Protein AF-A0A376U7D4-F1 (afdb_monomer_lite)

InterPro domains:
  IPR021236 Uncharacterised protein family YfdX [PF10938] (55-135)

Sequence (136 aa):
MKRLIMATMVTAILASSTVWAADNAPVAAQQQTQQVQQTQKTAAAERISEQGLYAMRDVQVARLALFHGDPEKAKELTNEASALLSDDSTEWAKFAKPGKKTNLNDDQYIVINASVGISESYVATPEKEAAIKNCQ

pLDDT: mean 78.16, std 23.35, range [35.97, 98.69]

Radius of gyration: 30.26 Å; chains: 1; bounding box: 66×38×88 Å

Secondary structure (DSSP, 8-state):
--------------------------THHHHHHHHHHHHHHHHHHTTS-HHHHHHHHHHHHHHHHHHTT-HHHHHHHHHHHHHHHT-TTS-GGGGB-TT---SSTT---B---------------HHHHHHHHHH-

Organism: Escherichia coli (NCBI:txid562)

Foldseek 3Di:
DDDDDDDDDDDDDDDDDDPPDDDPDDPPVVVVVVVVVVVVVVLVVQLAAQLQVQLVVLCVVLVVCVVVVNNVSSVVSNVSSVCSVPPPVDPQVSQFDPPDDDPDPPDTDGHHDDDDDDDDPPDDDPVVVVVVVVVD

Structure (mmCIF, N/CA/C/O backbone):
data_AF-A0A376U7D4-F1
#
_entry.id   AF-A0A376U7D4-F1
#
loop_
_atom_site.group_PDB
_atom_site.id
_atom_site.type_symbol
_atom_site.label_atom_id
_atom_site.label_alt_id
_atom_site.label_comp_id
_atom_site.label_asym_id
_atom_site.label_entity_id
_atom_site.label_seq_id
_atom_site.pdbx_PDB_ins_code
_atom_site.Cartn_x
_atom_site.Cartn_y
_atom_site.Cartn_z
_atom_site.occupancy
_atom_site.B_iso_or_equiv
_atom_site.auth_seq_id
_atom_site.auth_comp_id
_atom_site.auth_asym_id
_atom_site.auth_atom_id
_atom_site.pdbx_PDB_model_num
ATOM 1 N N . MET A 1 1 ? 44.598 -23.104 66.226 1.00 38.03 1 MET A N 1
ATOM 2 C CA . MET A 1 1 ? 45.217 -21.864 66.744 1.00 38.03 1 MET A CA 1
ATOM 3 C C . MET A 1 1 ? 44.238 -20.712 66.539 1.00 38.03 1 MET A C 1
ATOM 5 O O . MET A 1 1 ? 43.745 -20.600 65.432 1.00 38.03 1 MET A O 1
ATOM 9 N N . LYS A 1 2 ? 43.949 -19.958 67.620 1.00 35.97 2 LYS A N 1
ATOM 10 C CA . LYS A 1 2 ? 43.594 -18.514 67.733 1.00 35.97 2 LYS A CA 1
ATOM 11 C C . LYS A 1 2 ? 42.625 -17.911 66.674 1.00 35.97 2 LYS A C 1
ATOM 13 O O . LYS A 1 2 ? 42.990 -17.848 65.515 1.00 35.97 2 LYS A O 1
ATOM 18 N N . ARG A 1 3 ? 41.377 -17.545 67.054 1.00 37.25 3 ARG A N 1
ATOM 19 C CA . ARG A 1 3 ? 40.901 -16.199 67.541 1.00 37.25 3 ARG A CA 1
ATOM 20 C C . ARG A 1 3 ? 40.783 -15.172 66.382 1.00 37.25 3 ARG A C 1
ATOM 22 O O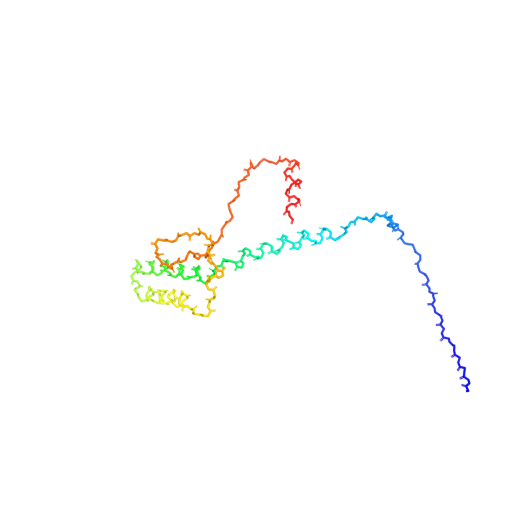 . ARG A 1 3 ? 41.690 -15.163 65.575 1.00 37.25 3 ARG A O 1
ATOM 29 N N . LEU A 1 4 ? 39.820 -14.256 66.189 1.00 38.53 4 LEU A N 1
ATOM 30 C CA . LEU A 1 4 ? 38.733 -13.548 66.914 1.00 38.53 4 LEU A CA 1
ATOM 31 C C . LEU A 1 4 ? 37.931 -12.778 65.810 1.00 38.53 4 LEU A C 1
ATOM 33 O O . LEU A 1 4 ? 38.554 -12.341 64.850 1.00 38.53 4 LEU A O 1
ATOM 37 N N . ILE A 1 5 ? 36.590 -12.780 65.751 1.00 53.31 5 ILE A N 1
ATOM 38 C CA . ILE A 1 5 ? 35.623 -11.718 66.165 1.00 53.31 5 ILE A CA 1
ATOM 39 C C . ILE A 1 5 ? 36.054 -10.252 65.921 1.00 53.31 5 ILE A C 1
ATOM 41 O O . ILE A 1 5 ? 37.094 -9.867 66.445 1.00 53.31 5 ILE A O 1
ATOM 45 N N . MET A 1 6 ? 35.184 -9.455 65.258 1.00 38.88 6 MET A N 1
ATOM 46 C CA . MET A 1 6 ? 34.861 -8.002 65.430 1.00 38.88 6 MET A CA 1
ATOM 47 C C . MET A 1 6 ? 34.478 -7.383 64.058 1.00 38.88 6 MET A C 1
ATOM 49 O O . MET A 1 6 ? 35.130 -7.692 63.074 1.00 38.88 6 MET A O 1
ATOM 53 N N . ALA A 1 7 ? 33.481 -6.515 63.856 1.00 44.22 7 ALA A N 1
ATOM 54 C CA . ALA A 1 7 ? 32.596 -5.785 64.755 1.00 44.22 7 ALA A CA 1
ATOM 55 C C . ALA A 1 7 ? 31.312 -5.353 64.011 1.00 44.22 7 ALA A C 1
ATOM 57 O O . ALA A 1 7 ? 31.329 -4.975 62.842 1.00 44.22 7 ALA A O 1
ATOM 58 N N . THR A 1 8 ? 30.211 -5.380 64.751 1.00 48.16 8 THR A N 1
ATOM 59 C CA . THR A 1 8 ? 28.960 -4.650 64.536 1.00 48.16 8 THR A CA 1
ATOM 60 C C . THR A 1 8 ? 29.170 -3.150 64.328 1.00 48.16 8 THR A C 1
ATOM 62 O O . THR A 1 8 ? 29.867 -2.521 65.122 1.00 48.16 8 THR A O 1
ATOM 65 N N . MET A 1 9 ? 28.419 -2.550 63.402 1.00 40.84 9 MET A N 1
ATOM 66 C CA . MET A 1 9 ? 27.877 -1.208 63.620 1.00 40.84 9 MET A CA 1
ATOM 67 C C . MET A 1 9 ? 26.456 -1.136 63.052 1.00 40.84 9 MET A C 1
ATOM 69 O O . MET A 1 9 ? 26.239 -1.018 61.850 1.00 40.84 9 MET A O 1
ATOM 73 N N . VAL A 1 10 ? 25.486 -1.285 63.954 1.00 43.94 10 VAL A N 1
ATOM 74 C CA . VAL A 1 10 ? 24.096 -0.881 63.749 1.00 43.94 10 VAL A CA 1
ATOM 75 C C . VAL A 1 10 ? 24.029 0.593 64.121 1.00 43.94 10 VAL A C 1
ATOM 77 O O . VAL A 1 10 ? 24.300 0.934 65.271 1.00 43.94 10 VAL A O 1
ATOM 80 N N . THR A 1 11 ? 23.617 1.442 63.183 1.00 48.31 11 THR A N 1
ATOM 81 C CA . THR A 1 11 ? 23.087 2.766 63.516 1.00 48.31 11 THR A CA 1
ATOM 82 C C . THR A 1 11 ? 21.752 2.928 62.810 1.00 48.31 11 THR A C 1
ATOM 84 O O . THR A 1 11 ? 21.666 2.940 61.585 1.00 48.31 11 THR A O 1
ATOM 87 N N . ALA A 1 12 ? 20.707 2.979 63.629 1.00 49.66 12 ALA A N 1
ATOM 88 C CA . ALA A 1 12 ? 19.326 3.192 63.250 1.00 49.66 12 ALA A CA 1
ATOM 89 C C . ALA A 1 12 ? 19.090 4.638 62.792 1.00 49.66 12 ALA A C 1
ATOM 91 O O . ALA A 1 12 ? 19.566 5.572 63.436 1.00 49.66 12 ALA A O 1
ATOM 92 N N . ILE A 1 13 ? 18.257 4.818 61.766 1.00 52.03 13 ILE A N 1
ATOM 93 C CA . ILE A 1 13 ? 17.378 5.987 61.680 1.00 52.03 13 ILE A CA 1
ATOM 94 C C . ILE A 1 13 ? 15.947 5.469 61.569 1.00 52.03 13 ILE A C 1
ATOM 96 O O . ILE A 1 13 ? 15.597 4.690 60.686 1.00 52.03 13 ILE A O 1
ATOM 100 N N . LEU A 1 14 ? 15.162 5.879 62.559 1.00 46.12 14 LEU A N 1
ATOM 101 C CA . LEU A 1 14 ? 13.740 5.646 62.722 1.00 46.12 14 LEU A CA 1
ATOM 102 C C . LEU A 1 14 ? 12.912 6.512 61.760 1.00 46.12 14 LEU A C 1
ATOM 104 O O . LEU A 1 14 ? 13.242 7.664 61.505 1.00 46.12 14 LEU A O 1
ATOM 108 N N . ALA A 1 15 ? 11.756 5.948 61.406 1.00 44.72 15 ALA A N 1
ATOM 109 C CA . ALA A 1 15 ? 10.472 6.609 61.168 1.00 44.72 15 ALA A CA 1
ATOM 110 C C . ALA A 1 15 ? 10.245 7.371 59.848 1.00 44.72 15 ALA A C 1
ATOM 112 O O . ALA A 1 15 ? 10.473 8.568 59.720 1.00 44.72 15 ALA A O 1
ATOM 113 N N . SER A 1 16 ? 9.554 6.690 58.932 1.00 50.12 16 SER A N 1
ATOM 114 C CA . SER A 1 16 ? 8.305 7.195 58.346 1.00 50.12 16 SER A CA 1
ATOM 115 C C . SER A 1 16 ? 7.428 5.997 57.999 1.00 50.12 16 SER A C 1
ATOM 117 O O . SER A 1 16 ? 7.618 5.319 56.994 1.00 50.12 16 SER A O 1
ATOM 119 N N . SER A 1 17 ? 6.507 5.688 58.901 1.00 52.34 17 SER A N 1
ATOM 120 C CA . SER A 1 17 ? 5.479 4.671 58.739 1.00 52.34 17 SER A CA 1
ATOM 121 C C . SER A 1 17 ? 4.503 5.053 57.625 1.00 52.34 17 SER A C 1
ATOM 123 O O . SER A 1 17 ? 3.760 6.021 57.766 1.00 52.34 17 SER A O 1
ATOM 125 N N . THR A 1 18 ? 4.407 4.225 56.588 1.00 51.16 18 THR A N 1
ATOM 126 C CA . THR A 1 18 ? 3.094 3.867 56.042 1.00 51.16 18 THR A CA 1
ATOM 127 C C . THR A 1 18 ? 2.945 2.365 56.212 1.00 51.16 18 THR A C 1
ATOM 129 O O . THR A 1 18 ? 3.645 1.558 55.606 1.00 51.16 18 THR A O 1
ATOM 132 N N . VAL A 1 19 ? 2.087 2.004 57.164 1.00 40.91 19 VAL A N 1
ATOM 133 C CA . VAL A 1 19 ? 1.573 0.650 57.319 1.00 40.91 19 VAL A CA 1
ATOM 134 C C . VAL A 1 19 ? 0.850 0.322 56.019 1.00 40.91 19 VAL A C 1
ATOM 136 O O . VAL A 1 19 ? -0.194 0.902 55.734 1.00 40.91 19 VAL A O 1
ATOM 139 N N . TRP A 1 20 ? 1.403 -0.592 55.228 1.00 44.72 20 TRP A N 1
ATOM 140 C CA . TRP A 1 20 ? 0.603 -1.295 54.238 1.00 44.72 20 TRP A CA 1
ATOM 141 C C . TRP A 1 20 ? -0.230 -2.297 55.022 1.00 44.72 20 TRP A C 1
ATOM 143 O O . TRP A 1 20 ? 0.251 -3.352 55.439 1.00 44.72 20 TRP A O 1
ATOM 153 N N . ALA A 1 21 ? -1.462 -1.888 55.320 1.00 38.59 21 ALA A N 1
ATOM 154 C CA . ALA A 1 21 ? -2.507 -2.812 55.702 1.00 38.59 21 ALA A CA 1
ATOM 155 C C . ALA A 1 21 ? -2.584 -3.879 54.606 1.00 38.59 21 ALA A C 1
ATOM 157 O O . ALA A 1 21 ? -2.614 -3.563 53.416 1.00 38.59 21 ALA A O 1
ATOM 158 N N . ALA A 1 22 ? -2.529 -5.136 55.027 1.00 43.91 22 ALA A N 1
ATOM 159 C CA . ALA A 1 22 ? -2.710 -6.271 54.153 1.00 43.91 22 ALA A CA 1
ATOM 160 C C . ALA A 1 22 ? -4.088 -6.180 53.489 1.00 43.91 22 ALA A C 1
ATOM 162 O O . ALA A 1 22 ? -5.099 -6.372 54.154 1.00 43.91 22 ALA A O 1
ATOM 163 N N . ASP A 1 23 ? -4.101 -5.942 52.182 1.00 36.62 23 ASP A N 1
ATOM 164 C CA . ASP A 1 23 ? -5.153 -6.424 51.300 1.00 36.62 23 ASP A CA 1
ATOM 165 C C . ASP A 1 23 ? -4.465 -7.183 50.166 1.00 36.62 23 ASP A C 1
ATOM 167 O O . ASP A 1 23 ? -3.883 -6.618 49.239 1.00 36.62 23 ASP A O 1
ATOM 171 N N . ASN A 1 24 ? -4.480 -8.509 50.290 1.00 46.41 24 ASN A N 1
ATOM 172 C CA . ASN A 1 24 ? -4.112 -9.425 49.222 1.00 46.41 24 ASN A CA 1
ATOM 173 C C . ASN A 1 24 ? -5.197 -9.352 48.134 1.00 46.41 24 ASN A C 1
ATOM 175 O O . ASN A 1 24 ? -6.103 -10.181 48.098 1.00 46.41 24 ASN A O 1
ATOM 179 N N . ALA A 1 25 ? -5.100 -8.366 47.245 1.00 41.62 25 ALA A N 1
ATOM 180 C CA . ALA A 1 25 ? -5.825 -8.317 45.978 1.00 41.62 25 ALA A CA 1
ATOM 181 C C . ALA A 1 25 ? -4.822 -8.483 44.818 1.00 41.62 25 ALA A C 1
ATOM 183 O O . ALA A 1 25 ? -3.687 -8.007 44.910 1.00 41.62 25 ALA A O 1
ATOM 184 N N . PRO A 1 26 ? -5.170 -9.212 43.742 1.00 42.56 26 PRO A N 1
ATOM 185 C CA . PRO A 1 26 ? -4.188 -9.782 42.831 1.00 42.56 26 PRO A CA 1
ATOM 186 C C . PRO A 1 26 ? -3.565 -8.705 41.936 1.00 42.56 26 PRO A C 1
ATOM 188 O O . PRO A 1 26 ? -4.121 -8.322 40.909 1.00 42.56 26 PRO A O 1
ATOM 191 N N . VAL A 1 27 ? -2.342 -8.299 42.273 1.00 47.94 27 VAL A N 1
ATOM 192 C CA . VAL A 1 27 ? -1.464 -7.449 41.442 1.00 47.94 27 VAL A CA 1
ATOM 193 C C . VAL A 1 27 ? -1.157 -8.084 40.069 1.00 47.94 27 VAL A C 1
ATOM 195 O O . VAL A 1 27 ? -0.763 -7.399 39.129 1.00 47.94 27 VAL A O 1
ATOM 198 N N . ALA A 1 28 ? -1.403 -9.391 39.921 1.00 45.06 28 ALA A N 1
ATOM 199 C CA . ALA A 1 28 ? -1.252 -10.135 38.671 1.00 45.06 28 ALA A CA 1
ATOM 200 C C . ALA A 1 28 ? -2.269 -9.729 37.584 1.00 45.06 28 ALA A C 1
ATOM 202 O O . ALA A 1 28 ? -1.949 -9.787 36.398 1.00 45.06 28 ALA A O 1
ATOM 203 N N . ALA A 1 29 ? -3.472 -9.276 37.960 1.00 43.03 29 ALA A N 1
ATOM 204 C CA . ALA A 1 29 ? -4.527 -8.966 36.992 1.00 43.03 29 ALA A CA 1
ATOM 205 C C . ALA A 1 29 ? -4.301 -7.633 36.251 1.00 43.03 29 ALA A C 1
ATOM 207 O O . ALA A 1 29 ? -4.715 -7.501 35.102 1.00 43.03 29 ALA A O 1
ATOM 208 N N . GLN A 1 30 ? -3.618 -6.662 36.874 1.00 42.31 30 GLN A N 1
ATOM 209 C CA . GLN A 1 30 ? -3.324 -5.357 36.258 1.00 42.31 30 GLN A CA 1
ATOM 210 C C . GLN A 1 30 ? -2.117 -5.398 35.309 1.00 42.31 30 GLN A C 1
ATOM 212 O O . GLN A 1 30 ? -2.105 -4.695 34.301 1.00 42.31 30 GLN A O 1
ATOM 217 N N . GLN A 1 31 ? -1.124 -6.255 35.575 1.00 41.22 31 GLN A N 1
ATOM 218 C CA . GLN A 1 31 ? -0.012 -6.469 34.639 1.00 41.22 31 GLN A CA 1
ATOM 219 C C . GLN A 1 31 ? -0.449 -7.259 33.397 1.00 41.22 31 GLN A C 1
ATOM 221 O O . GLN A 1 31 ? 0.029 -6.982 32.296 1.00 41.22 31 GLN A O 1
ATOM 226 N N . GLN A 1 32 ? -1.401 -8.190 33.541 1.00 40.34 32 GLN A N 1
ATOM 227 C CA . GLN A 1 32 ? -1.945 -8.942 32.408 1.00 40.34 32 GLN A CA 1
ATOM 228 C C . GLN A 1 32 ? -2.776 -8.074 31.453 1.00 40.34 32 GLN A C 1
ATOM 230 O O . GLN A 1 32 ? -2.643 -8.229 30.242 1.00 40.34 32 GLN A O 1
ATOM 235 N N . THR A 1 33 ? -3.592 -7.133 31.936 1.00 47.34 33 THR A N 1
ATOM 236 C CA . THR A 1 33 ? -4.397 -6.270 31.048 1.00 47.34 33 THR A CA 1
ATOM 237 C C . THR A 1 33 ? -3.559 -5.251 30.273 1.00 47.34 33 THR A C 1
ATOM 239 O O . THR A 1 33 ? -3.805 -5.066 29.080 1.00 47.34 33 THR A O 1
ATOM 242 N N . GLN A 1 34 ? -2.524 -4.664 30.885 1.00 46.28 34 GLN A N 1
ATOM 243 C CA . GLN A 1 34 ? -1.611 -3.750 30.181 1.00 46.28 34 GLN A CA 1
ATOM 244 C C . GLN A 1 34 ? -0.743 -4.465 29.136 1.00 46.28 34 GLN A C 1
ATOM 246 O O . GLN A 1 34 ? -0.582 -3.954 28.025 1.00 46.28 34 GLN A O 1
ATOM 251 N N . GLN A 1 35 ? -0.243 -5.673 29.431 1.00 41.03 35 GLN A N 1
ATOM 252 C CA . GLN A 1 35 ? 0.492 -6.459 28.434 1.00 41.03 35 GLN A CA 1
ATOM 253 C C . GLN A 1 35 ? -0.404 -6.873 27.258 1.00 41.03 35 GLN A C 1
ATOM 255 O O . GLN A 1 35 ? 0.009 -6.728 26.112 1.00 41.03 35 GLN A O 1
ATOM 260 N N . VAL A 1 36 ? -1.649 -7.298 27.498 1.00 51.94 36 VAL A N 1
ATOM 261 C CA . VAL A 1 36 ? -2.566 -7.719 26.420 1.00 51.94 36 VAL A CA 1
ATOM 262 C C . VAL A 1 36 ? -2.941 -6.556 25.486 1.00 51.94 36 VAL A C 1
ATOM 264 O O . VAL A 1 36 ? -2.972 -6.742 24.267 1.00 51.94 36 VAL A O 1
ATOM 267 N N . GLN A 1 37 ? -3.172 -5.348 26.010 1.00 46.69 37 GLN A N 1
ATOM 268 C CA . GLN A 1 37 ? -3.484 -4.171 25.183 1.00 46.69 37 GLN A CA 1
ATOM 269 C C . GLN A 1 37 ? -2.283 -3.659 24.382 1.00 46.69 37 GLN A C 1
ATOM 271 O O . GLN A 1 37 ? -2.447 -3.261 23.224 1.00 46.69 37 GLN A O 1
ATOM 276 N N . GLN A 1 38 ? -1.080 -3.692 24.959 1.00 43.66 38 GLN A N 1
ATOM 277 C CA . GLN A 1 38 ? 0.126 -3.290 24.242 1.00 43.66 38 GLN A CA 1
ATOM 278 C C . GLN A 1 38 ? 0.471 -4.303 23.143 1.00 43.66 38 GLN A C 1
ATOM 280 O O . GLN A 1 38 ? 0.691 -3.894 22.008 1.00 43.66 38 GLN A O 1
ATOM 285 N N . THR A 1 39 ? 0.382 -5.611 23.416 1.00 44.59 39 THR A N 1
ATOM 286 C CA . THR A 1 39 ? 0.590 -6.666 22.408 1.00 44.59 39 THR A CA 1
ATOM 287 C C . THR A 1 39 ? -0.416 -6.588 21.251 1.00 44.59 39 THR A C 1
ATOM 289 O O . THR A 1 39 ? -0.035 -6.815 20.105 1.00 44.59 39 THR A O 1
ATOM 292 N N . GLN A 1 40 ? -1.679 -6.216 21.493 1.00 49.81 40 GLN A N 1
ATOM 293 C CA . GLN A 1 40 ? -2.675 -6.064 20.420 1.00 49.81 40 GLN A CA 1
ATOM 294 C C . GLN A 1 40 ? -2.427 -4.847 19.516 1.00 49.81 40 GLN A C 1
ATOM 296 O O . GLN A 1 40 ? -2.625 -4.949 18.303 1.00 49.81 40 GLN A O 1
ATOM 301 N N . LYS A 1 41 ? -1.981 -3.710 20.072 1.00 50.47 41 LYS A N 1
ATOM 302 C CA . LYS A 1 41 ? -1.647 -2.517 19.274 1.00 50.47 41 LYS A CA 1
ATOM 303 C C . LYS A 1 41 ? -0.432 -2.763 18.371 1.00 50.47 41 LYS A C 1
ATOM 305 O O . LYS A 1 41 ? -0.477 -2.380 17.203 1.00 50.47 41 LYS A O 1
ATOM 310 N N . THR A 1 42 ? 0.602 -3.453 18.858 1.00 52.72 42 THR A N 1
ATOM 311 C CA . THR A 1 42 ? 1.775 -3.813 18.037 1.00 52.72 42 THR A CA 1
ATOM 312 C C . THR A 1 42 ? 1.427 -4.863 16.980 1.00 52.72 42 THR A C 1
ATOM 314 O O . THR A 1 42 ? 1.768 -4.691 15.814 1.00 52.72 42 THR A O 1
ATOM 317 N N . ALA A 1 43 ? 0.639 -5.886 17.335 1.00 57.47 43 ALA A N 1
ATOM 318 C CA . ALA A 1 43 ? 0.251 -6.957 16.411 1.00 57.47 43 ALA A CA 1
ATOM 319 C C . ALA A 1 43 ? -0.629 -6.487 15.235 1.00 57.47 43 ALA A C 1
ATOM 321 O O . ALA A 1 43 ? -0.691 -7.157 14.202 1.00 57.47 43 ALA A O 1
ATOM 322 N N . ALA A 1 44 ? -1.350 -5.369 15.380 1.00 60.91 44 ALA A N 1
ATOM 323 C CA . ALA A 1 44 ? -2.108 -4.767 14.284 1.00 60.91 44 ALA A CA 1
ATOM 324 C C . ALA A 1 44 ? -1.204 -3.973 13.327 1.00 60.91 44 ALA A C 1
ATOM 326 O O . ALA A 1 44 ? -1.390 -4.056 12.115 1.00 60.91 44 ALA A O 1
ATOM 327 N N . ALA A 1 45 ? -0.216 -3.247 13.861 1.00 62.41 45 ALA A N 1
ATOM 328 C CA . ALA A 1 45 ? 0.766 -2.513 13.063 1.00 62.41 45 ALA A CA 1
ATOM 329 C C . ALA A 1 45 ? 1.693 -3.460 12.281 1.00 62.41 45 ALA A C 1
ATOM 331 O O . ALA A 1 45 ? 1.976 -3.214 11.113 1.00 62.41 45 ALA A O 1
ATOM 332 N N . GLU A 1 46 ? 2.070 -4.596 12.876 1.00 71.75 46 GLU A N 1
ATOM 333 C CA . GLU A 1 46 ? 2.879 -5.646 12.234 1.00 71.75 46 GLU A CA 1
ATOM 334 C C . GLU A 1 46 ? 2.198 -6.310 11.024 1.00 71.75 46 GLU A C 1
ATOM 336 O O . GLU A 1 46 ? 2.851 -7.011 10.255 1.00 71.75 46 GLU A O 1
ATOM 341 N N . ARG A 1 47 ? 0.890 -6.094 10.829 1.00 85.12 47 ARG A N 1
ATOM 342 C CA . ARG A 1 47 ? 0.132 -6.615 9.680 1.00 85.12 47 ARG A CA 1
ATOM 343 C C . ARG A 1 47 ? -0.062 -5.608 8.549 1.00 85.12 47 ARG A C 1
ATOM 345 O O . ARG A 1 47 ? -0.857 -5.873 7.649 1.00 85.12 47 ARG A O 1
ATOM 352 N N . ILE A 1 48 ? 0.653 -4.486 8.570 1.00 92.81 48 ILE A N 1
ATOM 353 C CA . ILE A 1 48 ? 0.603 -3.469 7.516 1.00 92.81 48 ILE A CA 1
ATOM 354 C C . ILE A 1 48 ? 1.919 -3.498 6.733 1.00 92.81 48 ILE A C 1
ATOM 356 O O . ILE A 1 48 ? 2.989 -3.303 7.300 1.00 92.81 48 ILE A O 1
ATOM 360 N N . SER A 1 49 ? 1.839 -3.730 5.423 1.00 95.06 49 SER A N 1
ATOM 361 C CA . SER A 1 49 ? 3.000 -3.718 4.532 1.00 95.06 49 SER A CA 1
ATOM 362 C C . SER A 1 49 ? 3.359 -2.288 4.122 1.00 95.06 49 SER A C 1
ATOM 364 O O . SER A 1 49 ? 2.729 -1.706 3.237 1.00 95.06 49 SER A O 1
ATOM 366 N N . GLU A 1 50 ? 4.406 -1.735 4.734 1.00 94.12 50 GLU A N 1
ATOM 367 C CA . GLU A 1 50 ? 4.991 -0.450 4.328 1.00 94.12 50 GLU A CA 1
ATOM 368 C C . GLU A 1 50 ? 5.573 -0.519 2.903 1.00 94.12 50 GLU A C 1
ATOM 370 O O . GLU A 1 50 ? 5.412 0.403 2.107 1.00 94.12 50 GLU A O 1
ATOM 375 N N . GLN A 1 51 ? 6.161 -1.658 2.535 1.00 95.88 51 GLN A N 1
ATOM 376 C CA . GLN A 1 51 ? 6.673 -1.911 1.187 1.00 95.88 51 GLN A CA 1
ATOM 377 C C . GLN A 1 51 ? 5.581 -1.805 0.119 1.00 95.88 51 GLN A C 1
ATOM 379 O O . GLN A 1 51 ? 5.756 -1.119 -0.889 1.00 95.88 51 GLN A O 1
ATOM 384 N N . GLY A 1 52 ? 4.419 -2.419 0.362 1.00 96.50 52 GLY A N 1
ATOM 385 C CA . GLY A 1 52 ? 3.271 -2.292 -0.532 1.00 96.50 52 GLY A CA 1
ATOM 386 C C . GLY A 1 52 ? 2.740 -0.855 -0.613 1.00 96.50 52 GLY A C 1
ATOM 387 O O . GLY A 1 52 ? 2.261 -0.440 -1.668 1.00 96.50 52 GLY A O 1
ATOM 388 N N . LEU A 1 53 ? 2.858 -0.063 0.460 1.00 97.31 53 LEU A N 1
ATOM 389 C CA . LEU A 1 53 ? 2.501 1.359 0.437 1.00 97.31 53 LEU A CA 1
ATOM 390 C C . LEU A 1 53 ? 3.435 2.164 -0.470 1.00 97.31 53 LEU A C 1
ATOM 392 O O . LEU A 1 53 ? 2.946 2.969 -1.267 1.00 97.31 53 LEU A O 1
ATOM 396 N N . TYR A 1 54 ? 4.749 1.951 -0.368 1.00 97.75 54 TYR A N 1
ATOM 397 C CA . TYR A 1 54 ? 5.719 2.639 -1.221 1.00 97.75 54 TYR A CA 1
ATOM 398 C C . TYR A 1 54 ? 5.549 2.269 -2.690 1.00 97.75 54 TYR A C 1
ATOM 400 O O . TYR A 1 54 ? 5.428 3.176 -3.510 1.00 97.75 54 TYR A O 1
ATOM 408 N N . ALA A 1 55 ? 5.358 0.987 -3.010 1.00 98.31 55 ALA A N 1
ATOM 409 C CA . ALA A 1 55 ? 5.084 0.569 -4.384 1.00 98.31 55 ALA A CA 1
ATOM 410 C C . ALA A 1 55 ? 3.855 1.284 -4.979 1.00 98.31 55 ALA A C 1
ATOM 412 O O . ALA A 1 55 ? 3.893 1.788 -6.103 1.00 98.31 55 ALA A O 1
ATOM 413 N N . MET A 1 56 ? 2.762 1.402 -4.215 1.00 98.25 56 MET A N 1
ATOM 414 C CA . MET A 1 56 ? 1.572 2.126 -4.680 1.00 98.25 56 MET A CA 1
ATOM 415 C C . MET A 1 56 ? 1.798 3.638 -4.805 1.00 98.25 56 MET A C 1
ATOM 417 O O . MET A 1 56 ? 1.196 4.279 -5.672 1.00 98.25 56 MET A O 1
ATOM 421 N N . ARG A 1 57 ? 2.667 4.218 -3.970 1.00 98.38 57 ARG A N 1
ATOM 422 C CA . ARG A 1 57 ? 3.072 5.623 -4.085 1.00 98.38 57 ARG A CA 1
ATOM 423 C C . ARG A 1 57 ? 3.906 5.856 -5.342 1.00 98.38 57 ARG A C 1
ATOM 425 O O . ARG A 1 57 ? 3.635 6.823 -6.052 1.00 98.38 57 ARG A O 1
ATOM 432 N N . ASP A 1 58 ? 4.839 4.968 -5.657 1.00 98.56 58 ASP A N 1
ATOM 433 C CA . ASP A 1 58 ? 5.654 5.055 -6.869 1.00 98.56 58 ASP A CA 1
ATOM 434 C C . ASP A 1 58 ? 4.782 4.962 -8.120 1.00 98.56 58 ASP A C 1
ATOM 436 O O . ASP A 1 58 ? 4.916 5.789 -9.019 1.00 98.56 58 ASP A O 1
ATOM 440 N N . VAL A 1 59 ? 3.782 4.071 -8.140 1.00 98.50 59 VAL A N 1
ATOM 441 C CA . VAL A 1 59 ? 2.777 4.011 -9.221 1.00 98.50 59 VAL A CA 1
ATOM 442 C C . VAL A 1 59 ? 2.012 5.335 -9.360 1.00 98.50 59 VAL A C 1
ATOM 444 O O . VAL A 1 59 ? 1.795 5.823 -10.475 1.00 98.50 59 VAL A O 1
ATOM 447 N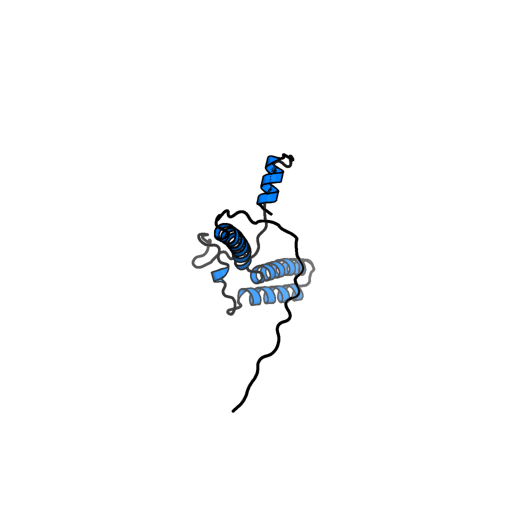 N . GLN A 1 60 ? 1.605 5.948 -8.244 1.00 98.31 60 GLN A N 1
ATOM 448 C CA . GLN A 1 60 ? 0.910 7.237 -8.268 1.00 98.31 60 GLN A CA 1
ATOM 449 C C . GLN A 1 60 ? 1.800 8.347 -8.844 1.00 98.31 60 GLN A C 1
ATOM 451 O O . GLN A 1 60 ? 1.346 9.125 -9.690 1.00 98.31 60 GLN A O 1
ATOM 456 N N . VAL A 1 61 ? 3.057 8.424 -8.403 1.00 98.50 61 VAL A N 1
ATOM 457 C CA . VAL A 1 61 ? 4.006 9.448 -8.856 1.00 98.50 61 VAL A CA 1
ATOM 458 C C . VAL A 1 61 ? 4.442 9.193 -10.299 1.00 98.50 61 VAL A C 1
ATOM 460 O O . VAL A 1 61 ? 4.534 10.146 -11.069 1.00 98.50 61 VAL A O 1
ATOM 463 N N . ALA A 1 62 ? 4.600 7.938 -10.719 1.00 98.62 62 ALA A N 1
ATOM 464 C CA . ALA A 1 62 ? 4.886 7.575 -12.104 1.00 98.62 62 ALA A CA 1
ATOM 465 C C . ALA A 1 62 ? 3.797 8.093 -13.046 1.00 98.62 62 ALA A C 1
ATOM 467 O O . ALA A 1 62 ? 4.088 8.686 -14.086 1.00 98.62 62 ALA A O 1
ATOM 468 N N . ARG A 1 63 ? 2.524 7.954 -12.651 1.00 98.44 63 ARG A N 1
ATOM 469 C CA . ARG A 1 63 ? 1.408 8.513 -13.420 1.00 98.44 63 ARG A CA 1
ATOM 470 C C . ARG A 1 63 ? 1.488 10.037 -13.516 1.00 98.44 63 ARG A C 1
ATOM 472 O O . ARG A 1 63 ? 1.187 10.578 -14.574 1.00 98.44 63 ARG A O 1
ATOM 479 N N . LEU A 1 64 ? 1.890 10.730 -12.450 1.00 98.56 64 LEU A N 1
ATOM 480 C CA . LEU A 1 64 ? 2.112 12.181 -12.499 1.00 98.56 64 LEU A CA 1
ATOM 481 C C . LEU A 1 64 ? 3.272 12.544 -13.437 1.00 98.56 64 LEU A C 1
ATOM 483 O O . LEU A 1 64 ? 3.125 13.464 -14.236 1.00 98.56 64 LEU A O 1
ATOM 487 N N . ALA A 1 65 ? 4.379 11.799 -13.396 1.00 98.44 65 ALA A N 1
ATOM 488 C CA . ALA A 1 65 ? 5.531 12.008 -14.273 1.00 98.44 65 ALA A CA 1
ATOM 489 C C . ALA A 1 65 ? 5.157 11.883 -15.761 1.00 98.44 65 ALA A C 1
ATOM 491 O O . ALA A 1 65 ? 5.530 12.746 -16.557 1.00 98.44 65 ALA A O 1
ATOM 492 N N . LEU A 1 66 ? 4.312 10.906 -16.124 1.00 98.38 66 LEU A N 1
ATOM 493 C CA . LEU A 1 66 ? 3.765 10.797 -17.484 1.00 98.38 66 LEU A CA 1
ATOM 494 C C . LEU A 1 66 ? 3.039 12.079 -17.922 1.00 98.38 66 LEU A C 1
ATOM 496 O O . LEU A 1 66 ? 3.262 12.565 -19.029 1.00 98.38 66 LEU A O 1
ATOM 500 N N . PHE A 1 67 ? 2.197 12.654 -17.057 1.00 98.25 67 PHE A N 1
ATOM 501 C CA . PHE A 1 67 ? 1.469 13.892 -17.369 1.00 98.25 67 PHE A CA 1
ATOM 502 C C . PHE A 1 67 ? 2.342 15.148 -17.337 1.00 98.25 67 PHE A C 1
ATOM 504 O O . PHE A 1 67 ? 1.962 16.163 -17.917 1.00 98.25 67 PHE A O 1
ATOM 511 N N . HIS A 1 68 ? 3.516 15.084 -16.714 1.00 98.00 68 HIS A N 1
ATOM 512 C CA . HIS A 1 68 ? 4.523 16.141 -16.776 1.00 98.00 68 HIS A CA 1
ATOM 513 C C . HIS A 1 68 ? 5.472 16.004 -17.976 1.00 98.00 68 HIS A C 1
ATOM 515 O O . HIS A 1 68 ? 6.361 16.835 -18.137 1.00 98.00 68 HIS A O 1
ATOM 521 N N . GLY A 1 69 ? 5.276 14.997 -18.836 1.00 98.19 69 GLY A N 1
ATOM 522 C CA . GLY A 1 69 ? 6.128 14.772 -20.002 1.00 98.19 69 GLY A CA 1
ATOM 523 C C . GLY A 1 69 ? 7.488 14.158 -19.663 1.00 98.19 69 GLY A C 1
ATOM 524 O O . GLY A 1 69 ? 8.411 14.283 -20.464 1.00 98.19 69 GLY A O 1
ATOM 525 N N . ASP A 1 70 ? 7.609 13.494 -18.510 1.00 98.44 70 ASP A N 1
ATOM 526 C CA . ASP A 1 70 ? 8.823 12.799 -18.071 1.00 98.44 70 ASP A CA 1
ATOM 527 C C . ASP A 1 70 ? 8.616 11.267 -18.069 1.00 98.44 70 ASP A C 1
ATOM 529 O O . ASP A 1 70 ? 8.329 10.656 -17.031 1.00 98.44 70 ASP A O 1
ATOM 533 N N . PRO A 1 71 ? 8.696 10.616 -19.246 1.00 98.25 71 PRO A N 1
ATOM 534 C CA . PRO A 1 71 ? 8.489 9.175 -19.363 1.00 98.25 71 PRO A CA 1
ATOM 535 C C . PRO A 1 71 ? 9.637 8.356 -18.762 1.00 98.25 71 PRO A C 1
ATOM 537 O O . PRO A 1 71 ? 9.402 7.228 -18.329 1.00 98.25 71 PRO A O 1
ATOM 540 N N . GLU A 1 72 ? 10.855 8.902 -18.703 1.00 98.50 72 GLU A N 1
ATOM 541 C CA . GLU A 1 72 ? 11.993 8.204 -18.100 1.00 98.50 72 GLU A CA 1
ATOM 542 C C . GLU A 1 72 ? 11.816 8.106 -16.586 1.00 98.50 72 GLU A C 1
ATOM 544 O O . GLU A 1 72 ? 11.962 7.013 -16.029 1.00 98.50 72 GLU A O 1
ATOM 549 N N . LYS A 1 73 ? 11.380 9.188 -15.923 1.00 98.12 73 LYS A N 1
ATOM 550 C CA . LYS A 1 73 ? 11.067 9.119 -14.492 1.00 98.12 73 LYS A CA 1
ATOM 551 C C . LYS A 1 73 ? 9.878 8.209 -14.202 1.00 98.12 73 LYS A C 1
ATOM 553 O O . LYS A 1 73 ? 9.891 7.477 -13.214 1.00 98.12 73 LYS A O 1
ATOM 558 N N . ALA A 1 74 ? 8.859 8.213 -15.064 1.00 98.62 74 ALA A N 1
ATOM 559 C CA . ALA A 1 74 ? 7.744 7.280 -14.933 1.00 98.62 74 ALA A CA 1
ATOM 560 C C . ALA A 1 74 ? 8.218 5.821 -14.997 1.00 98.62 74 ALA A C 1
ATOM 562 O O . ALA A 1 74 ? 7.820 5.014 -14.160 1.00 98.62 74 ALA A O 1
ATOM 563 N N . LYS A 1 75 ? 9.102 5.500 -15.950 1.00 98.62 75 LYS A N 1
ATOM 564 C CA . LYS A 1 75 ? 9.686 4.166 -16.107 1.00 98.62 75 LYS A CA 1
ATOM 565 C C . LYS A 1 75 ? 10.503 3.749 -14.885 1.00 98.62 75 LYS A C 1
ATOM 567 O O . LYS A 1 75 ? 10.327 2.632 -14.403 1.00 98.62 75 LYS A O 1
ATOM 572 N N . GLU A 1 76 ? 11.364 4.632 -14.383 1.00 98.56 76 GLU A N 1
ATOM 573 C CA . GLU A 1 76 ? 12.154 4.411 -13.164 1.00 98.56 76 GLU A CA 1
ATOM 574 C C . GLU A 1 76 ? 11.247 4.033 -11.984 1.00 98.56 76 GLU A C 1
ATOM 576 O O . GLU A 1 76 ? 11.381 2.940 -11.440 1.00 98.56 76 GLU A O 1
ATOM 581 N N . LEU A 1 77 ? 10.247 4.867 -11.684 1.00 98.69 77 LEU A N 1
ATOM 582 C CA . LEU A 1 77 ? 9.307 4.646 -10.580 1.00 98.69 77 LEU A CA 1
ATOM 583 C C . LEU A 1 77 ? 8.485 3.359 -10.755 1.00 98.69 77 LEU A C 1
ATOM 585 O O . LEU A 1 77 ? 8.237 2.638 -9.793 1.00 98.69 77 LEU A O 1
ATOM 589 N N . THR A 1 78 ? 8.072 3.018 -11.982 1.00 98.50 78 THR A N 1
ATOM 590 C CA . THR A 1 78 ? 7.373 1.741 -12.217 1.00 98.50 78 THR A CA 1
ATOM 591 C C . THR A 1 78 ? 8.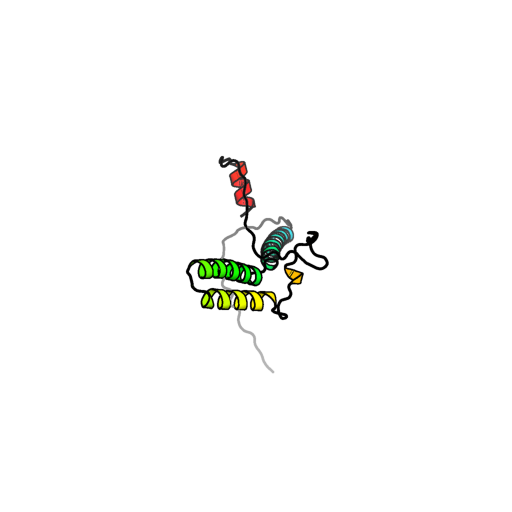276 0.524 -12.027 1.00 98.50 78 THR A C 1
ATOM 593 O O . THR A 1 78 ? 7.793 -0.518 -11.585 1.00 98.50 78 THR A O 1
ATOM 596 N N . ASN A 1 79 ? 9.574 0.639 -12.323 1.00 98.62 79 ASN A N 1
ATOM 597 C CA . ASN A 1 79 ? 10.532 -0.438 -12.077 1.00 98.62 79 ASN A CA 1
ATOM 598 C C . ASN A 1 79 ? 10.803 -0.599 -10.577 1.00 98.62 79 ASN A C 1
ATOM 600 O O . ASN A 1 79 ? 10.866 -1.730 -10.101 1.00 98.62 79 ASN A O 1
ATOM 604 N N . GLU A 1 80 ? 10.912 0.507 -9.838 1.00 98.44 80 GLU A N 1
ATOM 605 C CA . GLU A 1 80 ? 11.025 0.499 -8.373 1.00 98.44 80 GLU A CA 1
ATOM 606 C C . GLU A 1 80 ? 9.796 -0.159 -7.736 1.00 98.44 80 GLU A C 1
ATOM 608 O O . GLU A 1 80 ? 9.939 -1.114 -6.972 1.00 98.44 80 GLU A O 1
ATOM 613 N N . ALA A 1 81 ? 8.587 0.242 -8.145 1.00 98.56 81 ALA A N 1
ATOM 614 C CA . ALA A 1 81 ? 7.349 -0.390 -7.695 1.00 98.56 81 ALA A CA 1
ATOM 615 C C . ALA A 1 81 ? 7.319 -1.895 -8.003 1.00 98.56 81 ALA A C 1
ATOM 617 O O . ALA A 1 81 ? 6.934 -2.695 -7.151 1.00 98.56 81 ALA A O 1
ATOM 618 N N . SER A 1 82 ? 7.742 -2.294 -9.208 1.00 98.38 82 SER A N 1
ATOM 619 C CA . SER A 1 82 ? 7.811 -3.707 -9.587 1.00 98.38 82 SER A CA 1
ATOM 620 C C . SER A 1 82 ? 8.788 -4.476 -8.705 1.00 98.38 82 SER A C 1
ATOM 622 O O . SER A 1 82 ? 8.438 -5.558 -8.249 1.00 98.38 82 SER A O 1
ATOM 624 N N . ALA A 1 83 ? 9.978 -3.927 -8.448 1.00 98.25 83 ALA A N 1
ATOM 625 C CA . ALA A 1 83 ? 10.989 -4.563 -7.610 1.00 98.25 83 ALA A CA 1
ATOM 626 C C . ALA A 1 83 ? 10.507 -4.723 -6.163 1.00 98.25 83 ALA A C 1
ATOM 628 O O . ALA A 1 83 ? 10.695 -5.784 -5.573 1.00 98.25 83 ALA A O 1
ATOM 629 N N . LEU A 1 84 ? 9.831 -3.706 -5.616 1.00 97.81 84 LEU A N 1
ATOM 630 C CA . LEU A 1 84 ? 9.215 -3.784 -4.293 1.00 97.81 84 LEU A CA 1
ATOM 631 C C . LEU A 1 84 ? 8.120 -4.854 -4.245 1.00 97.81 84 LEU A C 1
ATOM 633 O O . LEU A 1 84 ? 8.013 -5.549 -3.247 1.00 97.81 84 LEU A O 1
ATOM 637 N N . LEU A 1 85 ? 7.298 -5.012 -5.283 1.00 97.38 85 LEU A N 1
ATOM 638 C CA . LEU A 1 85 ? 6.211 -6.003 -5.285 1.00 97.38 85 LEU A CA 1
ATOM 639 C C . LEU A 1 85 ? 6.689 -7.435 -5.563 1.00 97.38 85 LEU A C 1
ATOM 641 O O . LEU A 1 85 ? 6.026 -8.380 -5.145 1.00 97.38 85 LEU A O 1
ATOM 645 N N . SER A 1 86 ? 7.818 -7.600 -6.255 1.00 96.88 86 SER A N 1
ATOM 646 C CA . SER A 1 86 ? 8.390 -8.903 -6.613 1.00 96.88 86 SER A CA 1
ATOM 647 C C . SER A 1 86 ? 9.550 -9.335 -5.712 1.00 96.88 86 SER A C 1
ATOM 649 O O . SER A 1 86 ? 10.335 -10.194 -6.102 1.00 96.88 86 SER A O 1
ATOM 651 N N . ASP A 1 87 ? 9.728 -8.700 -4.556 1.00 96.06 87 ASP A N 1
ATOM 652 C CA . ASP A 1 87 ? 10.778 -9.073 -3.614 1.00 96.06 87 ASP A CA 1
ATOM 653 C C . ASP A 1 87 ? 10.416 -10.375 -2.882 1.00 96.06 87 ASP A C 1
ATOM 655 O O . ASP A 1 87 ? 9.580 -10.394 -1.973 1.00 96.06 87 ASP A O 1
ATOM 659 N N . ASP A 1 88 ? 11.088 -11.458 -3.272 1.00 94.38 88 ASP A N 1
ATOM 660 C CA . ASP A 1 88 ? 10.920 -12.802 -2.711 1.00 94.38 88 ASP A CA 1
ATOM 661 C C . ASP A 1 88 ? 11.407 -12.924 -1.257 1.00 94.38 88 ASP A C 1
ATOM 663 O O . ASP A 1 88 ? 11.086 -13.901 -0.579 1.00 94.38 88 ASP A O 1
ATOM 667 N N . SER A 1 89 ? 12.178 -11.953 -0.748 1.00 95.00 89 SER A N 1
ATOM 668 C CA . SER A 1 89 ? 12.573 -11.933 0.667 1.00 95.00 89 SER A CA 1
ATOM 669 C C . SER A 1 89 ? 11.445 -11.459 1.592 1.00 95.00 89 SER A C 1
ATOM 671 O O . SER A 1 89 ? 11.520 -11.632 2.814 1.00 95.00 89 SER A O 1
ATOM 673 N N . THR A 1 90 ? 10.375 -10.900 1.019 1.00 94.06 90 THR A N 1
ATOM 674 C CA . THR A 1 90 ? 9.222 -10.401 1.760 1.00 94.06 90 THR A CA 1
ATOM 675 C C . THR A 1 90 ? 8.167 -11.489 1.969 1.00 94.06 90 THR A C 1
ATOM 677 O O . THR A 1 90 ? 7.578 -12.042 1.044 1.00 94.06 90 THR A O 1
ATOM 680 N N . GLU A 1 91 ? 7.845 -11.746 3.236 1.00 94.31 91 GLU A N 1
ATOM 681 C CA . GLU A 1 91 ? 6.817 -12.704 3.659 1.00 94.31 91 GLU A CA 1
ATOM 682 C C . GLU A 1 91 ? 5.392 -12.129 3.496 1.00 94.31 91 GLU A C 1
ATOM 684 O O . GLU A 1 91 ? 4.700 -11.838 4.480 1.00 94.31 91 GLU A O 1
ATOM 689 N N . TRP A 1 92 ? 4.937 -11.956 2.249 1.00 93.44 92 TRP A N 1
ATOM 690 C CA . TRP A 1 92 ? 3.670 -11.288 1.898 1.00 93.44 92 TRP A CA 1
ATOM 691 C C . TRP A 1 92 ? 2.426 -11.854 2.595 1.00 93.44 92 TRP A C 1
ATOM 693 O O . TRP A 1 92 ? 1.513 -11.104 2.950 1.00 93.44 92 TRP A O 1
ATOM 703 N N . ALA A 1 93 ? 2.409 -13.159 2.875 1.00 92.06 93 ALA A N 1
ATOM 704 C CA . ALA A 1 93 ? 1.298 -13.832 3.547 1.00 92.06 93 ALA A CA 1
ATOM 705 C C . ALA A 1 93 ? 0.990 -13.259 4.946 1.00 92.06 93 ALA A C 1
ATOM 707 O O . ALA A 1 93 ? -0.153 -13.330 5.402 1.00 92.06 93 ALA A O 1
ATOM 708 N N . LYS A 1 94 ? 1.972 -12.645 5.625 1.00 92.44 94 LYS A N 1
ATOM 709 C CA . LYS A 1 94 ? 1.777 -12.003 6.941 1.00 92.44 94 LYS A CA 1
ATOM 710 C C . LYS A 1 94 ? 0.860 -10.779 6.873 1.00 92.44 94 LYS A C 1
ATOM 712 O O . LYS A 1 94 ? 0.182 -10.464 7.853 1.00 92.44 94 LYS A O 1
ATOM 717 N N . PHE A 1 95 ? 0.829 -10.121 5.717 1.00 93.69 95 PHE A N 1
ATOM 718 C CA . PHE A 1 95 ? 0.077 -8.895 5.456 1.00 93.69 95 PHE A CA 1
ATOM 719 C C . PHE A 1 95 ? -1.257 -9.156 4.739 1.00 93.69 95 PHE A C 1
ATOM 721 O O . PHE A 1 95 ? -2.025 -8.222 4.488 1.00 93.69 95 PHE A O 1
ATOM 728 N N . ALA A 1 96 ? -1.554 -10.412 4.395 1.00 92.75 96 ALA A N 1
ATOM 729 C CA . ALA A 1 96 ? -2.788 -10.779 3.717 1.00 92.75 96 ALA A CA 1
ATOM 730 C C . ALA A 1 96 ? -4.017 -10.518 4.604 1.00 92.75 96 ALA A C 1
ATOM 732 O O . ALA A 1 96 ? -4.048 -10.841 5.794 1.00 92.75 96 ALA A O 1
ATOM 733 N N . LYS A 1 97 ? -5.072 -9.954 4.010 1.00 91.06 97 LYS A N 1
ATOM 734 C CA . LYS A 1 97 ? -6.373 -9.725 4.646 1.00 91.06 97 LYS A CA 1
ATOM 735 C C . LYS A 1 97 ? -7.153 -11.049 4.683 1.00 91.06 97 LYS A C 1
ATOM 737 O O . LYS A 1 97 ? -7.678 -11.468 3.646 1.00 91.06 97 LYS A O 1
ATOM 742 N N . PRO A 1 98 ? -7.309 -11.699 5.850 1.00 87.12 98 PRO A N 1
ATOM 743 C CA . PRO A 1 98 ? -7.984 -12.989 5.919 1.00 87.12 98 PRO A CA 1
ATOM 744 C C . PRO A 1 98 ? -9.464 -12.867 5.536 1.00 87.12 98 PRO A C 1
ATOM 746 O O . PRO A 1 98 ? -10.133 -11.884 5.863 1.00 87.12 98 PRO A O 1
ATOM 749 N N . GLY A 1 99 ? -9.982 -13.883 4.841 1.00 85.44 99 GLY A N 1
ATOM 750 C CA . GLY A 1 99 ? -11.404 -13.999 4.494 1.00 85.44 99 GLY A CA 1
ATOM 751 C C . GLY A 1 99 ? -11.897 -13.049 3.397 1.00 85.44 99 GLY A C 1
ATOM 752 O O . GLY A 1 99 ? -13.086 -13.065 3.071 1.00 85.44 99 GLY A O 1
ATOM 753 N N . LYS A 1 100 ? -11.022 -12.232 2.798 1.00 88.56 100 LYS A N 1
ATOM 754 C CA . LYS A 1 100 ? -11.386 -11.354 1.684 1.00 88.56 100 LYS A CA 1
ATOM 755 C C . LYS A 1 100 ? -11.112 -12.055 0.353 1.00 88.56 100 LYS A C 1
ATOM 757 O O . LYS A 1 100 ? -9.961 -12.274 -0.002 1.00 88.56 100 LYS A O 1
ATOM 762 N N . LYS A 1 101 ? -12.176 -12.380 -0.387 1.00 86.81 101 LYS A N 1
ATOM 763 C CA . LYS A 1 101 ? -12.062 -12.917 -1.749 1.00 86.81 101 LYS A CA 1
ATOM 764 C C . LYS A 1 101 ? -11.614 -11.832 -2.724 1.00 86.81 101 LYS A C 1
ATOM 766 O O . LYS A 1 101 ? -12.131 -10.713 -2.674 1.00 86.81 101 LYS A O 1
ATOM 771 N N . THR A 1 102 ? -10.686 -12.193 -3.593 1.00 88.44 102 THR A N 1
ATOM 772 C CA . THR A 1 102 ? -10.233 -11.431 -4.757 1.00 88.44 102 THR A CA 1
ATOM 773 C C . THR A 1 102 ? -11.061 -11.806 -5.989 1.00 88.44 102 THR A C 1
ATOM 775 O O . THR A 1 102 ? -11.792 -12.799 -5.991 1.00 88.44 102 THR A O 1
ATOM 778 N N . ASN A 1 103 ? -10.989 -10.972 -7.029 1.00 88.38 103 ASN A N 1
ATOM 779 C CA . ASN A 1 103 ? -11.659 -11.233 -8.309 1.00 88.38 103 ASN A CA 1
ATOM 780 C C . ASN A 1 103 ? -10.841 -12.162 -9.223 1.00 88.38 103 ASN A C 1
ATOM 782 O O . ASN A 1 103 ? -11.356 -12.619 -10.240 1.00 88.38 103 ASN A O 1
ATOM 786 N N . LEU A 1 104 ? -9.574 -12.407 -8.880 1.00 88.94 104 LEU A N 1
ATOM 787 C CA . LEU A 1 104 ? -8.675 -13.311 -9.581 1.00 88.94 104 LEU A CA 1
ATOM 788 C C . LEU A 1 104 ? -8.454 -14.555 -8.720 1.00 88.94 104 LEU A C 1
ATOM 790 O O . LEU A 1 104 ? -8.343 -14.459 -7.500 1.00 88.94 104 LEU A O 1
ATO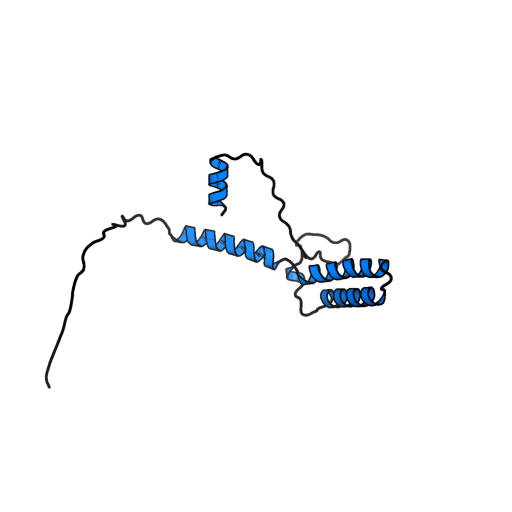M 794 N N . ASN A 1 105 ? -8.387 -15.722 -9.359 1.00 82.81 105 ASN A N 1
ATOM 795 C CA . ASN A 1 105 ? -8.007 -16.944 -8.657 1.00 82.81 105 ASN A CA 1
ATOM 796 C C . ASN A 1 105 ? -6.563 -16.810 -8.152 1.00 82.81 105 ASN A C 1
ATOM 798 O O . ASN A 1 105 ? -5.724 -16.241 -8.845 1.00 82.81 105 ASN A O 1
ATOM 802 N N . ASP A 1 106 ? -6.311 -17.326 -6.948 1.00 84.06 106 ASP A N 1
ATOM 803 C CA . ASP A 1 106 ? -4.996 -17.358 -6.290 1.00 84.06 106 ASP A CA 1
ATOM 804 C C . ASP A 1 106 ? -4.362 -15.987 -5.973 1.00 84.06 106 ASP A C 1
ATOM 806 O O . ASP A 1 106 ? -3.197 -15.915 -5.594 1.00 84.06 106 ASP A O 1
ATOM 810 N N . ASP A 1 107 ? -5.141 -14.902 -6.041 1.00 92.12 107 ASP A N 1
ATOM 811 C CA . ASP A 1 107 ? -4.724 -13.561 -5.616 1.00 92.12 107 ASP A CA 1
ATOM 812 C C . ASP A 1 107 ? -5.148 -13.264 -4.163 1.00 92.12 107 ASP A C 1
ATOM 814 O O . ASP A 1 107 ? -6.148 -13.798 -3.666 1.00 92.12 107 ASP A O 1
ATOM 818 N N . GLN A 1 108 ? -4.427 -12.373 -3.480 1.00 92.50 108 GLN A N 1
ATOM 819 C CA . GLN A 1 108 ? -4.672 -11.992 -2.089 1.00 92.50 108 GLN A CA 1
ATOM 820 C C . GLN A 1 108 ? -4.674 -10.473 -1.913 1.00 92.50 108 GLN A C 1
ATOM 822 O O . GLN A 1 108 ? -3.766 -9.765 -2.335 1.00 92.50 108 GLN A O 1
ATOM 827 N N . TYR A 1 109 ? -5.659 -9.955 -1.177 1.00 95.00 109 TYR A N 1
ATOM 828 C CA . TYR A 1 109 ? -5.601 -8.563 -0.737 1.00 95.00 109 TYR A CA 1
ATOM 829 C C . TYR A 1 109 ? -4.555 -8.391 0.360 1.00 95.00 109 TYR A C 1
ATOM 831 O O . TYR A 1 109 ? -4.712 -8.938 1.451 1.00 95.00 109 TYR A O 1
ATOM 839 N N . ILE A 1 110 ? -3.547 -7.567 0.098 1.00 94.75 110 ILE A N 1
ATOM 840 C CA . ILE A 1 110 ? -2.526 -7.180 1.072 1.00 94.75 110 ILE A CA 1
ATOM 841 C C . ILE A 1 110 ? -2.923 -5.869 1.759 1.00 94.75 110 ILE A C 1
ATOM 843 O O . ILE A 1 110 ? -3.339 -4.905 1.111 1.00 94.75 110 ILE A O 1
ATOM 847 N N . VAL A 1 111 ? -2.815 -5.819 3.087 1.00 95.00 111 VAL A N 1
ATOM 848 C CA . VAL A 1 111 ? -3.038 -4.589 3.856 1.00 95.00 111 VAL A CA 1
ATOM 849 C C . VAL A 1 111 ? -1.770 -3.742 3.797 1.00 95.00 111 VAL A C 1
ATOM 851 O O . VAL A 1 111 ? -0.773 -4.075 4.423 1.00 95.00 111 VAL A O 1
ATOM 854 N N . ILE A 1 112 ? -1.814 -2.640 3.051 1.00 95.44 112 ILE A N 1
ATOM 855 C CA . ILE A 1 112 ? -0.664 -1.734 2.869 1.00 95.44 112 ILE A CA 1
ATOM 856 C C . ILE A 1 112 ? -0.772 -0.443 3.687 1.00 95.44 112 ILE A C 1
ATOM 858 O O . ILE A 1 112 ? 0.201 0.267 3.884 1.00 95.44 112 ILE A O 1
ATOM 862 N N . ASN A 1 113 ? -1.970 -0.104 4.160 1.00 94.38 113 ASN A N 1
ATOM 863 C CA . ASN A 1 113 ? -2.194 1.089 4.966 1.00 94.38 113 ASN A CA 1
ATOM 864 C C . ASN A 1 113 ? -3.409 0.893 5.880 1.00 94.38 113 ASN A C 1
ATOM 866 O O . ASN A 1 113 ? -4.311 0.109 5.567 1.00 94.38 113 ASN A O 1
ATOM 870 N N . ALA A 1 114 ? -3.450 1.631 6.985 1.00 91.38 114 ALA A N 1
ATOM 871 C CA . ALA A 1 114 ? -4.590 1.692 7.884 1.00 91.38 114 ALA A CA 1
ATOM 872 C C . ALA A 1 114 ? -4.761 3.112 8.430 1.00 91.38 114 ALA A C 1
ATOM 874 O O . ALA A 1 114 ? -3.796 3.817 8.711 1.00 91.38 114 ALA A O 1
ATOM 875 N N . SER A 1 115 ? -6.010 3.515 8.624 1.00 89.44 115 SER A N 1
ATOM 876 C CA . SER A 1 115 ? -6.370 4.760 9.292 1.00 89.44 115 SER A CA 1
ATOM 877 C C . SER A 1 115 ? -7.456 4.491 10.328 1.00 89.44 115 SER A C 1
ATOM 879 O O . SER A 1 115 ? -8.186 3.499 10.247 1.00 89.44 115 SER A O 1
ATOM 881 N N . VAL A 1 116 ? -7.544 5.362 11.332 1.00 90.25 116 VAL A N 1
ATOM 882 C CA . VAL A 1 116 ? -8.557 5.263 12.384 1.00 90.25 116 VAL A CA 1
ATOM 883 C C 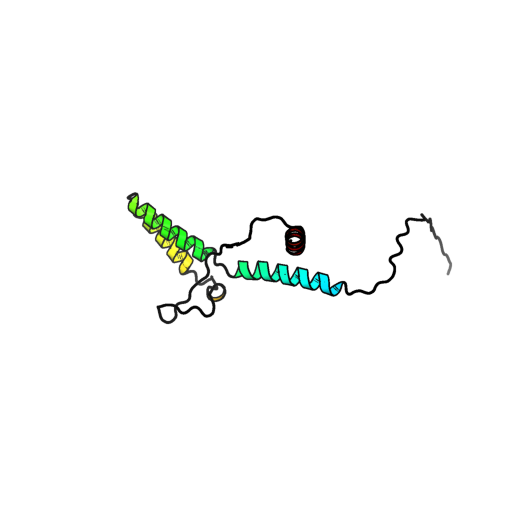. VAL A 1 116 ? -9.707 6.206 12.048 1.00 90.25 116 VAL A C 1
ATOM 885 O O . VAL A 1 116 ? -9.510 7.412 11.925 1.00 90.25 116 VAL A O 1
ATOM 888 N N . GLY A 1 117 ? -10.911 5.653 11.920 1.00 91.19 117 GLY A N 1
ATOM 889 C CA . GLY A 1 117 ? -12.153 6.421 11.919 1.00 91.19 117 GLY A CA 1
ATOM 890 C C . GLY A 1 117 ? -12.753 6.419 13.321 1.00 91.19 117 GLY A C 1
ATOM 891 O O . GLY A 1 117 ? -13.017 5.349 13.865 1.00 91.19 117 GLY A O 1
ATOM 892 N N . ILE A 1 118 ? -12.959 7.599 13.906 1.00 92.81 118 ILE A N 1
ATOM 893 C CA . ILE A 1 118 ? -13.564 7.766 15.235 1.00 92.81 118 ILE A CA 1
ATOM 894 C C . ILE A 1 118 ? -14.892 8.499 15.071 1.00 92.81 118 ILE A C 1
ATOM 896 O O . ILE A 1 118 ? -14.979 9.469 14.323 1.00 92.81 118 ILE A O 1
ATOM 900 N N . SER A 1 119 ? -15.913 8.037 15.7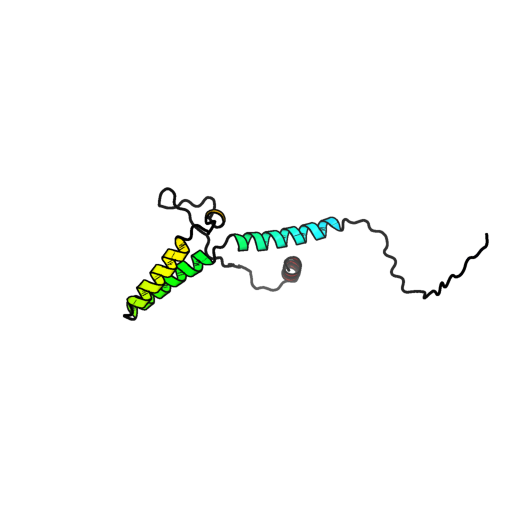87 1.00 94.50 119 SER A N 1
ATOM 901 C CA . SER A 1 119 ? -17.205 8.707 15.893 1.00 94.50 119 SER A CA 1
ATOM 902 C C . SER A 1 119 ? -17.529 8.909 17.366 1.00 94.50 119 SER A C 1
ATOM 904 O O . SER A 1 119 ? -17.626 7.941 18.117 1.00 94.50 119 SER A O 1
ATOM 906 N N . GLU A 1 120 ? -17.727 10.157 17.774 1.00 94.25 120 GLU A N 1
ATOM 907 C CA . GLU A 1 120 ? -18.171 10.514 19.119 1.00 94.25 120 GLU A CA 1
ATOM 908 C C . GLU A 1 120 ? -19.237 11.613 19.062 1.00 94.25 120 GLU A C 1
ATOM 910 O O . GLU A 1 120 ? -19.470 12.226 18.022 1.00 94.25 120 GLU A O 1
ATOM 915 N N . SER A 1 121 ? -19.892 11.874 20.192 1.00 94.69 121 SER A N 1
ATOM 916 C CA . SER A 1 121 ? -20.879 12.952 20.302 1.00 94.69 121 SER A CA 1
ATOM 917 C C . SER A 1 121 ? -20.256 14.346 20.411 1.00 94.69 121 SER A C 1
ATOM 919 O O . SER A 1 121 ? -20.981 15.331 20.336 1.00 94.69 121 SER A O 1
ATOM 921 N N . TYR A 1 122 ? -18.945 14.447 20.658 1.00 94.12 122 TYR A N 1
ATOM 922 C CA . TYR A 1 122 ? -18.218 15.691 20.949 1.00 94.12 122 TYR A CA 1
ATOM 923 C C . TYR A 1 122 ? -18.734 16.487 22.166 1.00 94.12 122 TYR A C 1
ATOM 925 O O . TYR A 1 122 ? -18.254 17.583 22.438 1.00 94.12 122 TYR A O 1
ATOM 933 N N . VAL A 1 123 ? -19.649 15.924 22.964 1.00 96.50 123 VAL A N 1
ATOM 934 C CA . VAL A 1 123 ? -20.147 16.532 24.210 1.00 96.50 123 VAL A CA 1
ATOM 935 C C . VAL A 1 123 ? -19.335 16.014 25.390 1.00 96.50 123 VAL A C 1
ATOM 937 O O . VAL A 1 123 ? -19.206 14.801 25.559 1.00 96.50 123 VAL A O 1
ATOM 940 N N . ALA A 1 124 ? -18.762 16.912 26.192 1.00 95.00 124 ALA A N 1
ATOM 941 C CA . ALA A 1 124 ? -18.048 16.543 27.411 1.00 95.00 124 ALA A CA 1
ATOM 942 C C . ALA A 1 124 ? -19.041 16.148 28.516 1.00 95.00 124 ALA A C 1
ATOM 944 O O . ALA A 1 124 ? -19.955 16.910 28.827 1.00 95.00 124 ALA A O 1
ATOM 945 N N . THR A 1 125 ? -18.856 14.966 29.108 1.00 96.69 125 THR A N 1
ATOM 946 C CA . THR A 1 125 ? -19.560 14.547 30.326 1.00 96.69 125 THR A CA 1
ATOM 947 C C . THR A 1 125 ? -18.565 13.898 31.291 1.00 96.69 125 THR A C 1
ATOM 949 O O . THR A 1 125 ? -17.574 13.321 30.825 1.00 96.69 125 THR A O 1
ATOM 952 N N . PRO A 1 126 ? -18.810 13.939 32.614 1.00 96.88 126 PRO A N 1
ATOM 953 C CA . PRO A 1 126 ? -17.949 13.282 33.597 1.00 96.88 126 PRO A CA 1
ATOM 954 C C . PRO A 1 126 ? -17.739 11.787 33.313 1.00 96.88 126 PRO A C 1
ATOM 956 O O . PRO A 1 126 ? -16.639 11.263 33.484 1.00 96.88 126 PRO A O 1
ATOM 959 N N . GLU A 1 127 ? -18.769 11.099 32.814 1.00 95.44 127 GLU A N 1
ATOM 960 C CA . GLU A 1 127 ? -18.699 9.685 32.435 1.00 95.44 127 GLU A CA 1
ATOM 961 C C . GLU A 1 127 ? -17.763 9.476 31.242 1.00 95.44 127 GLU A C 1
ATOM 963 O O . GLU A 1 127 ? -16.962 8.539 31.246 1.00 95.44 127 GLU A O 1
ATOM 968 N N . LYS A 1 128 ? -17.820 10.362 30.235 1.00 94.06 128 LYS A N 1
ATOM 969 C CA . LYS A 1 128 ? -16.928 10.300 29.071 1.00 94.06 128 LYS A CA 1
ATOM 970 C C . LYS A 1 128 ? -15.483 10.590 29.467 1.00 94.06 128 LYS A C 1
ATOM 972 O O . LYS A 1 128 ? -14.581 9.907 28.998 1.00 94.06 128 LYS A O 1
ATOM 977 N N . GLU A 1 129 ? -15.248 11.555 30.349 1.00 93.75 129 GLU A N 1
ATOM 978 C CA . GLU A 1 129 ? -13.906 11.858 30.859 1.00 93.75 129 GLU A CA 1
ATOM 979 C C . GLU A 1 129 ? -13.318 10.693 31.663 1.00 93.75 129 GLU A C 1
ATOM 981 O O . GLU A 1 129 ? -12.145 10.355 31.492 1.00 93.75 129 GLU A O 1
ATOM 986 N N . ALA A 1 130 ? -14.132 10.041 32.498 1.00 95.25 130 ALA A N 1
ATOM 987 C CA . ALA A 1 130 ? -13.729 8.833 33.213 1.00 95.25 130 ALA A CA 1
ATOM 988 C C . ALA A 1 130 ? -13.424 7.677 32.245 1.00 95.25 130 ALA A C 1
ATOM 990 O O . ALA A 1 130 ? -12.407 7.002 32.396 1.00 95.25 130 ALA A O 1
ATOM 991 N N . ALA A 1 131 ? -14.255 7.482 31.215 1.00 93.69 131 ALA A N 1
ATOM 992 C CA . ALA A 1 131 ? -14.026 6.468 30.189 1.00 93.69 131 ALA A CA 1
ATOM 993 C C . ALA A 1 131 ? -12.743 6.735 29.384 1.00 93.69 131 ALA A C 1
ATOM 995 O O . ALA A 1 131 ? -11.952 5.817 29.192 1.00 93.69 131 ALA A O 1
ATOM 996 N N . ILE A 1 132 ? -12.490 7.986 28.978 1.00 93.69 132 ILE A N 1
ATOM 997 C CA . ILE A 1 132 ? -11.256 8.372 28.278 1.00 93.69 132 ILE A CA 1
ATOM 998 C C . ILE A 1 132 ? -10.035 8.095 29.158 1.00 93.69 132 ILE A C 1
ATOM 1000 O O . ILE A 1 132 ? -9.086 7.483 28.675 1.00 93.69 132 ILE A O 1
ATOM 1004 N N . LYS A 1 133 ? -10.066 8.470 30.445 1.00 93.38 133 LYS A N 1
ATOM 1005 C CA . LYS A 1 133 ? -8.973 8.173 31.389 1.00 93.38 133 LYS A CA 1
ATOM 1006 C C . LYS A 1 133 ? -8.711 6.675 31.543 1.00 93.38 133 LYS A C 1
ATOM 1008 O O . LYS A 1 133 ? -7.564 6.289 31.696 1.00 93.38 133 LYS A O 1
ATOM 1013 N N . ASN A 1 134 ? -9.749 5.843 31.484 1.00 91.25 134 ASN A N 1
ATOM 1014 C CA . ASN A 1 134 ? -9.604 4.387 31.554 1.00 91.25 134 ASN A CA 1
ATOM 1015 C C . ASN A 1 134 ? -9.107 3.760 30.236 1.00 91.25 134 ASN A C 1
ATOM 1017 O O . ASN A 1 134 ? -8.681 2.608 30.235 1.00 91.25 134 ASN A O 1
ATOM 1021 N N . CYS A 1 135 ? -9.209 4.477 29.113 1.00 82.81 135 CYS A N 1
ATOM 1022 C CA . CYS A 1 135 ? -8.733 4.028 27.802 1.00 82.81 135 CYS A CA 1
ATOM 1023 C C . CYS A 1 135 ? -7.309 4.504 27.460 1.00 82.81 135 CYS A C 1
ATOM 1025 O O . CYS A 1 135 ? -6.741 4.002 26.484 1.00 82.81 135 CYS A O 1
ATOM 1027 N N . GLN A 1 136 ? -6.775 5.480 28.202 1.00 73.12 136 GLN A N 1
ATOM 1028 C CA . GLN A 1 136 ? -5.394 5.967 28.095 1.00 73.12 136 GLN A CA 1
ATOM 1029 C C . GLN A 1 136 ? -4.429 5.018 28.804 1.00 73.12 136 GLN A C 1
ATOM 1031 O O . GLN A 1 136 ? -3.388 4.714 28.179 1.00 73.12 136 GLN A O 1
#